Protein AF-A0A1M7YP71-F1 (afdb_monomer_lite)

Organism: NCBI:txid1117707

Foldseek 3Di:
DKFKWWQDPNDTHRDDDDAQTFIWIQDPVRDIDTDGDDADPLVVLLVVLLVVLVVVLVVQLVVLVVVLVVQVVCVVVVNPPDDHNVNSVVVNVVSVVVSVVQSVVSVPDDDSVCSVPRDD

Sequence (120 aa):
MSQIEVLKNGEWISKQPVAGDACREILDSGAVIEYEYTEPDIESLKSQRITQIKQEAQSRISALDWRLQRAQERESLNVTDVETVEDVMKLREAIRTASNNAETAVNALTSADEITSFEW

pLDDT: mean 94.59, std 6.32, range [53.41, 98.81]

Secondary structure (DSSP, 8-state):
--EEEEEETTEEE-----TT-EEEEE-TTS-EEEEE-----HHHHHHHHHHHHHHHHHHHHHTTHHHHHHHHHHHHTT--SS--HHHHHHHHHHHHHHHHHHHHHHHH--SHHHHHT---

Radius of gyration: 24.26 Å; chains: 1; bounding box: 43×17×72 Å

Structure (mmCIF, N/CA/C/O backbone):
data_AF-A0A1M7YP71-F1
#
_entry.id   AF-A0A1M7YP71-F1
#
loop_
_atom_site.group_PDB
_atom_site.id
_atom_site.type_symbol
_atom_site.label_atom_id
_atom_site.label_alt_id
_atom_site.label_comp_id
_atom_site.label_asym_id
_atom_site.label_entity_id
_atom_site.label_seq_id
_atom_site.pdbx_PDB_ins_code
_atom_site.Cartn_x
_atom_site.Cartn_y
_atom_site.Cartn_z
_atom_site.occupancy
_atom_site.B_iso_or_equiv
_atom_site.auth_seq_id
_atom_site.auth_comp_id
_atom_site.auth_asym_id
_atom_site.auth_atom_id
_atom_site.pdbx_PDB_model_num
ATOM 1 N N . MET A 1 1 ? -2.691 -10.408 -28.909 1.00 53.41 1 MET A N 1
ATOM 2 C CA . MET A 1 1 ? -1.417 -10.137 -28.198 1.00 53.41 1 MET A CA 1
ATOM 3 C C . MET A 1 1 ? -0.714 -9.132 -29.067 1.00 53.41 1 MET A C 1
ATOM 5 O O . MET A 1 1 ? -0.370 -9.492 -30.187 1.00 53.41 1 MET A O 1
ATOM 9 N N . SER A 1 2 ? -0.593 -7.890 -28.609 1.00 62.94 2 SER A N 1
ATOM 10 C CA . SER A 1 2 ? 0.164 -6.900 -29.356 1.00 62.94 2 SER A CA 1
ATOM 11 C C . SER A 1 2 ? 1.632 -7.320 -29.403 1.00 62.94 2 SER A C 1
ATOM 13 O O . SER A 1 2 ? 2.181 -7.851 -28.435 1.00 62.94 2 SER A O 1
ATOM 15 N N . GLN A 1 3 ? 2.239 -7.181 -30.576 1.00 77.50 3 GLN A N 1
ATOM 16 C CA . GLN A 1 3 ? 3.637 -7.523 -30.798 1.00 77.50 3 GLN A CA 1
ATOM 17 C C . GLN A 1 3 ? 4.420 -6.221 -30.914 1.00 77.50 3 GLN A C 1
ATOM 19 O O . GLN A 1 3 ? 4.137 -5.405 -31.794 1.00 77.50 3 GLN A O 1
ATOM 24 N N . ILE A 1 4 ? 5.382 -6.032 -30.009 1.00 85.69 4 ILE A N 1
ATOM 25 C CA . ILE A 1 4 ? 6.325 -4.917 -30.065 1.00 85.69 4 ILE A CA 1
ATOM 26 C C . ILE A 1 4 ? 7.515 -5.346 -30.925 1.00 85.69 4 ILE A C 1
ATOM 28 O O . ILE A 1 4 ? 8.108 -6.413 -30.726 1.00 85.69 4 ILE A O 1
ATOM 32 N N . GLU A 1 5 ? 7.858 -4.504 -31.891 1.00 93.19 5 GLU A N 1
ATOM 33 C CA . GLU A 1 5 ? 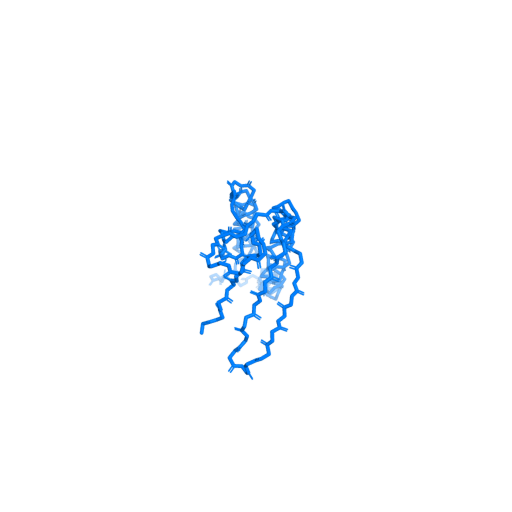9.042 -4.642 -32.729 1.00 93.19 5 GLU A CA 1
ATOM 34 C C . GLU A 1 5 ? 9.939 -3.421 -32.568 1.00 93.19 5 GLU A C 1
ATOM 36 O O . GLU A 1 5 ? 9.471 -2.303 -32.370 1.00 93.19 5 GLU A O 1
ATOM 41 N N . VAL A 1 6 ? 11.242 -3.640 -32.685 1.00 93.44 6 VAL A N 1
ATOM 42 C CA . VAL A 1 6 ? 12.274 -2.623 -32.515 1.00 93.44 6 VAL A CA 1
ATOM 43 C C . VAL A 1 6 ? 12.991 -2.411 -33.839 1.00 93.44 6 VAL A C 1
ATOM 45 O O . VAL A 1 6 ? 13.385 -3.380 -34.491 1.00 93.44 6 VAL A O 1
ATOM 48 N N . LEU A 1 7 ? 13.202 -1.156 -34.229 1.00 93.94 7 LEU A N 1
ATOM 49 C CA . LEU A 1 7 ? 13.956 -0.811 -35.428 1.00 93.94 7 LEU A CA 1
ATOM 50 C C . LEU A 1 7 ? 15.459 -0.978 -35.174 1.00 93.94 7 LEU A C 1
ATOM 52 O O . LEU A 1 7 ? 16.059 -0.248 -34.384 1.00 93.94 7 LEU A O 1
ATOM 56 N N . LYS A 1 8 ? 16.100 -1.913 -35.878 1.00 91.94 8 LYS A N 1
ATOM 57 C CA . LYS A 1 8 ? 17.555 -2.120 -35.856 1.00 91.94 8 LYS A CA 1
ATOM 58 C C . LYS A 1 8 ? 18.079 -2.234 -37.277 1.00 91.94 8 LYS A C 1
ATOM 60 O O . LYS A 1 8 ? 17.579 -3.022 -38.066 1.00 91.94 8 LYS A O 1
ATOM 65 N N . ASN A 1 9 ? 19.113 -1.458 -37.602 1.00 91.38 9 ASN A N 1
ATOM 66 C CA . ASN A 1 9 ? 19.753 -1.470 -38.925 1.00 91.38 9 ASN A CA 1
ATOM 67 C C . ASN A 1 9 ? 18.770 -1.293 -40.107 1.00 91.38 9 ASN A C 1
ATOM 69 O O . ASN A 1 9 ? 19.026 -1.794 -41.196 1.00 91.38 9 ASN A O 1
ATOM 73 N N . GLY A 1 10 ? 17.654 -0.582 -39.900 1.00 91.00 10 GLY A N 1
ATOM 74 C CA . GLY A 1 10 ? 16.616 -0.376 -40.919 1.00 91.00 10 GLY A CA 1
ATOM 75 C C . GLY A 1 10 ? 15.565 -1.488 -41.017 1.00 91.00 10 GLY A C 1
ATOM 76 O O . GLY A 1 10 ? 14.664 -1.379 -41.844 1.00 91.00 10 GLY A O 1
ATOM 77 N N . GLU A 1 11 ? 15.636 -2.518 -40.172 1.00 93.38 11 GLU A N 1
ATOM 78 C CA . GLU A 1 11 ? 14.665 -3.612 -40.112 1.00 93.38 11 GLU A CA 1
ATOM 79 C C . GLU A 1 11 ? 13.928 -3.631 -38.771 1.00 93.38 11 GLU A C 1
ATOM 81 O O . GLU A 1 11 ? 14.500 -3.351 -37.716 1.00 93.38 11 GLU A O 1
ATOM 86 N N . TRP A 1 12 ? 12.644 -3.980 -38.812 1.00 93.25 12 TRP A N 1
ATOM 87 C CA . TRP A 1 12 ? 11.828 -4.179 -37.620 1.00 93.25 12 TRP A CA 1
ATOM 88 C C . TRP A 1 12 ? 11.981 -5.617 -37.141 1.00 93.25 12 TRP A C 1
ATOM 90 O O . TRP A 1 12 ? 11.667 -6.553 -37.875 1.00 93.25 12 TRP A O 1
ATOM 100 N N . ILE A 1 13 ? 12.482 -5.790 -35.920 1.00 93.31 13 ILE A N 1
ATOM 101 C CA . ILE A 1 13 ? 12.733 -7.107 -35.332 1.00 93.31 13 ILE A CA 1
ATOM 102 C C . ILE A 1 13 ? 11.991 -7.261 -34.007 1.00 93.31 13 ILE A C 1
ATOM 104 O O . ILE A 1 13 ? 11.918 -6.329 -33.208 1.00 93.31 13 ILE A O 1
ATOM 108 N N . SER A 1 14 ? 11.471 -8.457 -33.732 1.00 90.62 14 SER A N 1
ATOM 109 C CA . SER A 1 14 ? 10.865 -8.756 -32.432 1.00 90.62 14 SER A CA 1
ATOM 110 C C . SER A 1 14 ? 11.962 -9.007 -31.398 1.00 90.62 14 SER A C 1
ATOM 112 O O . SER A 1 14 ? 12.647 -10.032 -31.423 1.00 90.62 14 SER A O 1
ATOM 114 N N . LYS A 1 15 ? 12.175 -8.027 -30.519 1.00 88.62 15 LYS A N 1
ATOM 115 C CA . LYS A 1 15 ? 13.187 -8.050 -29.462 1.00 88.62 15 LYS A CA 1
ATOM 116 C C . LYS A 1 15 ? 12.719 -7.182 -28.295 1.00 88.62 15 LYS A C 1
ATOM 118 O O . LYS A 1 15 ? 11.978 -6.229 -28.506 1.00 88.62 15 LYS A O 1
ATOM 123 N N . GLN A 1 16 ? 13.204 -7.480 -27.089 1.00 86.62 16 GLN A N 1
ATOM 124 C CA . GLN A 1 16 ? 13.069 -6.579 -25.947 1.00 86.62 16 GLN A CA 1
ATOM 125 C C . GLN A 1 16 ? 13.682 -5.201 -26.284 1.00 86.62 16 GLN A C 1
ATOM 127 O O . GLN A 1 16 ? 14.863 -5.157 -26.659 1.00 86.62 16 GLN A O 1
ATOM 132 N N . PRO A 1 17 ? 12.912 -4.105 -26.180 1.00 90.06 17 PRO A N 1
ATOM 133 C CA . PRO A 1 17 ? 13.422 -2.758 -26.401 1.00 90.06 17 PRO A CA 1
ATOM 134 C C . PRO A 1 17 ? 14.356 -2.322 -25.267 1.00 90.06 17 PRO A C 1
ATOM 136 O O . PRO A 1 17 ? 14.285 -2.842 -24.155 1.00 90.06 17 PRO A O 1
ATOM 139 N N . VAL A 1 18 ? 15.235 -1.366 -25.562 1.00 89.69 18 VAL A N 1
ATOM 140 C CA . VAL A 1 18 ? 16.045 -0.642 -24.568 1.00 89.69 18 VAL A CA 1
ATOM 141 C C . VAL A 1 18 ? 15.851 0.862 -24.732 1.00 89.69 18 VAL A C 1
ATOM 143 O O . VAL A 1 18 ? 15.412 1.306 -25.793 1.00 89.69 18 VAL A O 1
ATOM 146 N N . ALA A 1 19 ? 16.151 1.660 -23.700 1.00 90.94 19 ALA A N 1
ATOM 147 C CA . ALA A 1 19 ? 16.004 3.121 -23.767 1.00 90.94 19 ALA A CA 1
ATOM 148 C C . ALA A 1 19 ? 16.583 3.727 -25.060 1.00 90.94 19 ALA A C 1
ATOM 150 O O . ALA A 1 19 ? 17.738 3.477 -25.411 1.00 90.94 19 ALA A O 1
ATOM 151 N N . GLY A 1 20 ? 15.775 4.553 -25.728 1.00 89.81 20 GLY A N 1
ATOM 152 C CA . GLY A 1 20 ? 16.108 5.218 -26.989 1.00 89.81 20 GLY A CA 1
ATOM 153 C C . GLY A 1 20 ? 15.794 4.399 -28.243 1.00 89.81 20 GLY A C 1
ATOM 154 O O . GLY A 1 20 ? 16.015 4.872 -29.358 1.00 89.81 20 GLY A O 1
ATOM 155 N N . ASP A 1 21 ? 15.285 3.174 -28.097 1.00 92.56 21 ASP A N 1
ATOM 156 C CA . ASP A 1 21 ?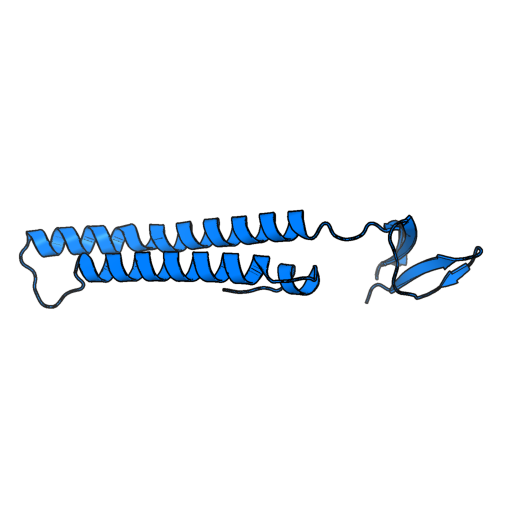 14.883 2.362 -29.238 1.00 92.56 21 ASP A CA 1
ATOM 157 C C . ASP A 1 21 ? 13.599 2.890 -29.882 1.00 92.56 21 ASP A C 1
ATOM 159 O O . ASP A 1 21 ? 12.572 3.049 -29.223 1.00 92.56 21 ASP A O 1
ATOM 163 N N . ALA A 1 22 ? 13.631 3.081 -31.203 1.00 94.75 22 ALA A N 1
ATOM 164 C CA . ALA A 1 22 ? 12.421 3.282 -31.989 1.00 94.75 22 ALA A CA 1
ATOM 165 C C . ALA A 1 22 ? 11.654 1.956 -32.067 1.00 94.75 22 ALA A C 1
ATOM 167 O O . ALA A 1 22 ? 12.144 0.963 -32.612 1.00 94.75 22 ALA A O 1
ATOM 168 N N . CYS A 1 23 ? 10.460 1.949 -31.495 1.00 94.06 23 CYS A N 1
ATOM 169 C CA . CYS A 1 23 ? 9.591 0.795 -31.369 1.00 94.06 23 CYS A CA 1
ATOM 170 C C . CYS A 1 23 ? 8.318 1.001 -32.178 1.00 94.06 23 CYS A C 1
ATOM 172 O O . CYS A 1 23 ? 7.882 2.132 -32.399 1.00 94.06 23 CYS A O 1
ATOM 174 N N . ARG A 1 24 ? 7.698 -0.105 -32.583 1.00 94.00 24 ARG A N 1
ATOM 175 C CA . ARG A 1 24 ? 6.329 -0.102 -33.078 1.00 94.00 24 ARG A CA 1
ATOM 176 C C . ARG A 1 24 ? 5.510 -1.202 -32.434 1.00 94.00 24 ARG A C 1
ATOM 178 O O . ARG A 1 24 ? 5.993 -2.319 -32.263 1.00 94.00 24 ARG A O 1
ATOM 185 N N . GLU A 1 25 ? 4.266 -0.888 -32.119 1.00 90.94 25 GLU A N 1
ATOM 186 C CA . GLU A 1 25 ? 3.270 -1.839 -31.645 1.00 90.94 25 GLU A CA 1
ATOM 187 C C . GLU A 1 25 ? 2.184 -1.998 -32.709 1.00 90.94 25 GLU A C 1
ATOM 189 O O . GLU A 1 25 ? 1.627 -1.012 -33.200 1.00 90.94 25 GLU A O 1
ATOM 194 N N . ILE A 1 26 ? 1.888 -3.248 -33.069 1.00 89.50 26 ILE A N 1
ATOM 195 C CA . ILE A 1 26 ? 0.773 -3.580 -33.958 1.00 89.50 26 ILE A CA 1
ATOM 196 C C . ILE A 1 26 ? -0.410 -3.992 -33.085 1.00 89.50 26 ILE A C 1
ATOM 198 O O . ILE A 1 26 ? -0.371 -5.025 -32.411 1.00 89.50 26 ILE A O 1
ATOM 202 N N . LEU A 1 27 ? -1.455 -3.166 -33.089 1.00 87.19 27 LEU A N 1
ATOM 203 C CA . LEU A 1 27 ? -2.685 -3.425 -32.348 1.00 87.19 27 LEU A CA 1
ATOM 204 C C . LEU A 1 27 ? -3.536 -4.489 -33.049 1.00 87.19 27 LEU A C 1
ATOM 206 O O . LEU A 1 27 ? -3.466 -4.654 -34.266 1.00 87.19 27 LEU A O 1
ATOM 210 N N . ASP A 1 28 ? -4.437 -5.134 -32.303 1.00 85.81 28 ASP A N 1
ATOM 211 C CA . ASP A 1 28 ? -5.388 -6.112 -32.860 1.00 85.81 28 ASP A CA 1
ATOM 212 C C . ASP A 1 28 ? -6.300 -5.496 -33.956 1.00 85.81 28 ASP A C 1
ATOM 214 O O . ASP A 1 28 ? -6.867 -6.213 -34.778 1.00 85.81 28 ASP A O 1
ATOM 218 N N . SER A 1 29 ? -6.420 -4.161 -34.009 1.00 88.56 29 SER A N 1
ATOM 219 C CA . SER A 1 29 ? -7.125 -3.410 -35.062 1.00 88.56 29 SER A CA 1
ATOM 220 C C . SER A 1 29 ? -6.339 -3.258 -36.374 1.00 88.56 29 SER A C 1
ATOM 222 O O . SER A 1 29 ? -6.875 -2.727 -37.346 1.00 88.56 29 SER A O 1
ATOM 224 N N . GLY A 1 30 ? -5.070 -3.672 -36.404 1.00 85.56 30 GLY A N 1
ATOM 225 C CA . GLY A 1 30 ? -4.136 -3.438 -37.508 1.00 85.56 30 GLY A CA 1
ATOM 226 C C . GLY A 1 30 ? -3.504 -2.042 -37.515 1.00 85.56 30 GLY A C 1
ATOM 227 O O . GLY A 1 30 ? -2.711 -1.741 -38.405 1.00 85.56 30 GLY A O 1
ATOM 228 N N . ALA A 1 31 ? -3.830 -1.184 -36.543 1.00 88.75 31 ALA A N 1
ATOM 229 C CA . ALA A 1 31 ? -3.145 0.092 -36.365 1.00 88.75 31 ALA A CA 1
ATOM 230 C C . ALA A 1 31 ? -1.700 -0.133 -35.893 1.00 88.75 31 ALA A C 1
ATOM 232 O O . ALA A 1 31 ? -1.445 -1.001 -35.057 1.00 88.75 31 ALA A O 1
ATOM 233 N N . VAL A 1 32 ? -0.776 0.676 -36.414 1.00 91.31 32 VAL A N 1
ATOM 234 C CA . VAL A 1 32 ? 0.637 0.678 -36.019 1.00 91.31 32 VAL A CA 1
ATOM 235 C C . VAL A 1 32 ? 0.915 1.951 -35.235 1.00 91.31 32 VAL A C 1
ATOM 237 O O . VAL A 1 32 ? 0.655 3.049 -35.729 1.00 91.31 32 VAL A O 1
ATOM 240 N N . ILE A 1 33 ? 1.433 1.798 -34.021 1.00 92.12 33 ILE A N 1
ATOM 241 C CA . ILE A 1 33 ? 1.862 2.910 -33.174 1.00 92.12 33 ILE A CA 1
ATOM 242 C C . ILE A 1 33 ? 3.379 2.874 -33.108 1.00 92.12 33 ILE A C 1
ATOM 244 O O . ILE A 1 33 ? 3.933 1.910 -32.593 1.00 92.12 33 ILE A O 1
ATOM 248 N N . GLU A 1 34 ? 4.039 3.914 -33.610 1.00 93.38 34 GLU A N 1
ATOM 249 C CA . GLU A 1 34 ? 5.484 4.094 -33.464 1.00 93.38 34 GLU A CA 1
ATOM 250 C C . GLU A 1 34 ? 5.780 5.013 -32.276 1.00 93.38 34 GLU A C 1
ATOM 252 O O . GLU A 1 34 ? 5.131 6.047 -32.102 1.00 93.38 34 GLU A O 1
ATOM 257 N N . TYR A 1 35 ? 6.747 4.633 -31.449 1.00 91.81 35 TYR A N 1
ATOM 258 C CA . TYR A 1 35 ? 7.144 5.380 -30.259 1.00 91.81 35 TYR A CA 1
ATOM 259 C C . TYR A 1 35 ? 8.620 5.143 -29.935 1.00 91.81 35 TYR A C 1
ATOM 261 O O . TYR A 1 35 ? 9.203 4.133 -30.321 1.00 91.81 35 TYR A O 1
ATOM 269 N N . GLU A 1 36 ? 9.238 6.073 -29.213 1.00 92.69 36 GLU A N 1
ATOM 270 C CA . GLU A 1 36 ? 10.564 5.864 -28.630 1.00 92.69 36 GLU A CA 1
ATOM 271 C C . GLU A 1 36 ? 10.401 5.198 -27.263 1.00 92.69 36 GLU A C 1
ATOM 273 O O . GLU A 1 36 ? 9.631 5.668 -26.423 1.00 92.69 36 GLU A O 1
ATOM 278 N N . TYR A 1 37 ? 11.094 4.084 -27.040 1.00 89.56 37 TYR A N 1
ATOM 279 C CA . TYR A 1 37 ? 11.041 3.394 -25.761 1.00 89.56 37 TYR A CA 1
ATOM 280 C C . TYR A 1 37 ? 11.857 4.143 -24.709 1.00 89.56 37 TYR A C 1
ATOM 282 O O . TYR A 1 37 ? 13.033 4.460 -24.900 1.00 89.56 37 TYR A O 1
ATOM 290 N N . THR A 1 38 ? 11.238 4.360 -23.556 1.00 88.00 38 THR A N 1
ATOM 291 C CA . THR A 1 38 ? 11.878 4.894 -22.355 1.00 88.00 38 THR A CA 1
ATOM 292 C C . THR A 1 38 ? 11.811 3.851 -21.252 1.00 88.00 38 THR A C 1
ATOM 294 O O . THR A 1 38 ? 10.755 3.249 -21.056 1.00 88.00 38 THR A O 1
ATOM 297 N N . GLU A 1 39 ? 12.902 3.666 -20.505 1.00 85.44 39 GLU A N 1
ATOM 298 C CA . GLU A 1 39 ? 12.866 2.786 -19.333 1.00 85.44 39 GLU A CA 1
ATOM 299 C C . GLU A 1 39 ? 11.841 3.292 -18.306 1.00 85.44 39 GLU A C 1
ATOM 301 O O . GLU A 1 39 ? 11.726 4.508 -18.105 1.00 85.44 39 GLU A O 1
ATOM 306 N N . PRO A 1 40 ? 11.115 2.387 -17.627 1.00 86.50 40 PRO A N 1
ATOM 307 C CA . PRO A 1 40 ? 10.233 2.766 -16.538 1.00 86.50 40 PRO A CA 1
ATOM 308 C C . PRO A 1 40 ? 10.997 3.505 -15.435 1.00 86.50 40 PRO A C 1
ATOM 310 O O . PRO A 1 40 ? 12.021 3.031 -14.939 1.00 86.50 40 PRO A O 1
ATOM 313 N N . ASP A 1 41 ? 10.466 4.645 -14.996 1.00 92.69 41 ASP A N 1
ATOM 314 C CA . ASP A 1 41 ? 10.977 5.338 -13.815 1.00 92.69 41 ASP A CA 1
ATOM 315 C C . ASP A 1 41 ? 10.532 4.592 -12.547 1.00 92.69 41 ASP A C 1
ATOM 317 O O . ASP A 1 41 ? 9.433 4.793 -12.021 1.00 92.69 41 ASP A O 1
ATOM 321 N N . ILE A 1 42 ? 11.403 3.698 -12.075 1.00 95.31 42 ILE A N 1
ATOM 322 C CA . ILE A 1 42 ? 11.169 2.849 -10.903 1.00 95.31 42 ILE A CA 1
ATOM 323 C C . ILE A 1 42 ? 10.852 3.674 -9.651 1.00 95.31 42 ILE A C 1
ATOM 325 O O . ILE A 1 42 ? 9.994 3.272 -8.865 1.00 95.31 42 ILE A O 1
ATOM 329 N N . GLU A 1 43 ? 11.495 4.826 -9.460 1.00 95.62 43 GLU A N 1
ATOM 330 C CA . GLU A 1 43 ? 11.270 5.655 -8.272 1.00 95.62 43 GLU A CA 1
ATOM 331 C C . GLU A 1 43 ? 9.887 6.312 -8.318 1.00 95.62 43 GLU A C 1
ATOM 333 O O . GLU A 1 43 ? 9.146 6.305 -7.330 1.00 95.62 43 GLU A O 1
ATOM 338 N N . SER A 1 44 ? 9.484 6.801 -9.494 1.00 95.81 44 SER A N 1
ATOM 339 C CA . SER A 1 44 ? 8.127 7.312 -9.708 1.00 95.81 44 SER A CA 1
ATOM 340 C C . SER A 1 44 ? 7.071 6.227 -9.482 1.00 95.81 44 SER A C 1
ATOM 342 O O . SER A 1 44 ? 6.086 6.469 -8.779 1.00 95.81 44 SER A O 1
ATOM 344 N N . LEU A 1 45 ? 7.288 5.009 -9.991 1.00 97.06 45 LEU A N 1
ATOM 345 C CA . LEU A 1 45 ? 6.375 3.882 -9.775 1.00 97.06 45 LEU A CA 1
ATOM 346 C C . LEU A 1 45 ? 6.250 3.515 -8.288 1.00 97.06 45 LEU A C 1
ATOM 348 O O . LEU A 1 45 ? 5.132 3.349 -7.792 1.00 97.06 45 LEU A O 1
ATOM 352 N N . LYS A 1 46 ? 7.368 3.454 -7.550 1.00 98.25 46 LYS A N 1
ATOM 353 C CA . LYS A 1 46 ? 7.363 3.229 -6.093 1.00 98.25 46 LYS A CA 1
ATOM 354 C C . LYS A 1 46 ? 6.576 4.310 -5.363 1.00 98.25 46 LYS A C 1
ATOM 356 O O . LYS A 1 46 ? 5.697 3.993 -4.562 1.00 98.25 46 LYS A O 1
ATOM 361 N N . SER A 1 47 ? 6.843 5.578 -5.672 1.00 98.06 47 SER A N 1
ATOM 362 C CA . SER A 1 47 ? 6.166 6.728 -5.063 1.00 98.06 47 SER A CA 1
ATOM 363 C C . SER A 1 47 ? 4.650 6.705 -5.297 1.00 98.06 47 SER A C 1
ATOM 365 O O . SER A 1 47 ? 3.857 6.907 -4.368 1.00 98.06 47 SER A O 1
ATOM 367 N N . GLN A 1 48 ? 4.224 6.377 -6.520 1.00 97.69 48 GLN A N 1
ATOM 368 C CA . GLN A 1 48 ? 2.810 6.219 -6.859 1.00 97.69 48 GLN A CA 1
ATOM 369 C C . GLN A 1 48 ? 2.171 5.065 -6.079 1.00 97.69 48 GLN A C 1
ATOM 371 O O . GLN A 1 48 ? 1.110 5.248 -5.476 1.00 97.69 48 GLN A O 1
ATOM 376 N N . ARG A 1 49 ? 2.823 3.897 -6.027 1.00 98.25 49 ARG A N 1
ATOM 377 C CA . ARG A 1 49 ? 2.293 2.729 -5.311 1.00 98.25 49 ARG A CA 1
ATOM 378 C C . ARG A 1 49 ? 2.202 2.970 -3.804 1.00 98.25 49 ARG A C 1
ATOM 380 O O . ARG A 1 49 ? 1.170 2.681 -3.206 1.00 98.25 49 ARG A O 1
ATOM 387 N N . ILE A 1 50 ? 3.221 3.576 -3.196 1.00 98.50 50 ILE A N 1
ATOM 388 C CA . ILE A 1 50 ? 3.219 3.974 -1.777 1.00 98.50 50 ILE A CA 1
ATOM 389 C C . ILE A 1 50 ? 2.081 4.956 -1.484 1.00 98.50 50 ILE A C 1
ATOM 391 O O . ILE A 1 50 ? 1.402 4.843 -0.463 1.00 98.50 50 ILE A O 1
ATOM 395 N N . THR A 1 51 ? 1.830 5.904 -2.388 1.00 98.50 51 THR A N 1
ATOM 396 C CA . THR A 1 51 ? 0.711 6.842 -2.253 1.00 98.50 51 THR A CA 1
ATOM 397 C C . THR A 1 51 ? -0.635 6.113 -2.255 1.00 98.50 51 THR A C 1
ATOM 399 O O . THR A 1 51 ? -1.478 6.390 -1.402 1.00 98.50 51 THR A O 1
ATOM 402 N N . GLN A 1 52 ? -0.824 5.147 -3.157 1.00 98.38 52 GLN A N 1
ATOM 403 C CA . GLN A 1 52 ? -2.037 4.324 -3.211 1.00 98.38 52 GLN A CA 1
ATOM 404 C C . GLN A 1 52 ? -2.225 3.499 -1.928 1.00 98.38 52 GLN A C 1
ATOM 406 O O . GLN A 1 52 ? -3.316 3.507 -1.362 1.00 98.38 52 GLN A O 1
ATOM 411 N N . ILE A 1 53 ? -1.157 2.868 -1.421 1.00 98.69 53 ILE A N 1
ATOM 412 C CA . ILE A 1 53 ? -1.160 2.131 -0.144 1.00 98.69 53 ILE A CA 1
ATOM 413 C C . ILE A 1 53 ? -1.628 3.043 0.996 1.00 98.69 53 ILE A C 1
ATOM 415 O O . ILE A 1 53 ? -2.548 2.695 1.734 1.00 98.69 53 ILE A O 1
ATOM 419 N N . LYS A 1 54 ? -1.068 4.255 1.106 1.00 98.56 54 LYS A N 1
ATOM 420 C CA . LYS A 1 54 ? -1.457 5.228 2.142 1.00 98.56 54 LYS A CA 1
ATOM 421 C C . LYS A 1 54 ? -2.914 5.655 2.038 1.00 98.56 54 LYS A C 1
ATOM 423 O O . LYS A 1 54 ? -3.597 5.761 3.055 1.00 98.56 54 LYS A O 1
ATOM 428 N N . GLN A 1 55 ? -3.393 5.912 0.824 1.00 98.69 55 GLN A N 1
ATOM 429 C CA . GLN A 1 55 ? -4.787 6.288 0.584 1.00 98.69 55 GLN A CA 1
ATOM 430 C C . GLN A 1 55 ? -5.743 5.161 0.979 1.00 98.69 55 GLN A C 1
ATOM 432 O O . GLN A 1 55 ? -6.752 5.401 1.646 1.00 98.69 55 GLN A O 1
ATOM 437 N N . GLU A 1 56 ? -5.410 3.924 0.622 1.00 98.50 56 GLU A N 1
ATOM 438 C CA . GLU A 1 56 ? -6.198 2.759 0.994 1.00 98.50 56 GLU A CA 1
ATOM 439 C C . GLU A 1 56 ? -6.161 2.505 2.510 1.00 98.50 56 GLU A C 1
ATOM 441 O O . GLU A 1 56 ? -7.212 2.295 3.117 1.00 98.50 56 GLU A O 1
ATOM 446 N N . ALA A 1 57 ? -4.994 2.612 3.153 1.00 98.75 57 ALA A N 1
ATOM 447 C CA . ALA A 1 57 ? -4.855 2.514 4.605 1.00 98.75 57 ALA A CA 1
ATOM 448 C C . ALA A 1 57 ? -5.720 3.554 5.326 1.00 98.75 57 ALA A C 1
ATOM 450 O O . ALA A 1 57 ? -6.455 3.219 6.256 1.00 98.75 57 ALA A O 1
ATOM 451 N N . GLN A 1 58 ? -5.681 4.806 4.862 1.00 98.69 58 GLN A N 1
ATOM 452 C CA . GLN A 1 58 ? -6.511 5.885 5.386 1.00 98.69 58 GLN A CA 1
ATOM 453 C C . GLN A 1 58 ? -8.003 5.567 5.235 1.00 98.69 58 GLN A C 1
ATOM 455 O O . GLN A 1 58 ? -8.755 5.731 6.193 1.00 98.69 58 GLN A O 1
ATOM 460 N N . SER A 1 59 ? -8.428 5.068 4.071 1.00 98.75 59 SER A N 1
ATOM 461 C CA . SER A 1 59 ? -9.817 4.661 3.825 1.00 98.75 59 SER A CA 1
ATOM 462 C C . SER A 1 59 ? -10.260 3.539 4.773 1.00 98.75 59 SER A C 1
ATOM 464 O O . SER A 1 59 ? -11.281 3.666 5.455 1.00 98.75 59 SER A O 1
ATOM 466 N N . ARG A 1 60 ? -9.449 2.477 4.904 1.00 98.62 60 A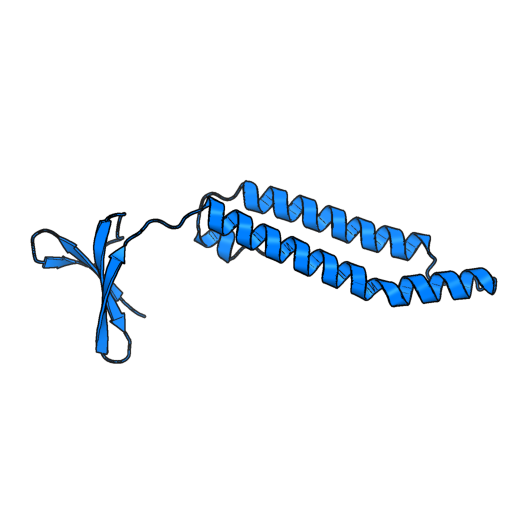RG A N 1
ATOM 467 C CA . ARG A 1 60 ? -9.695 1.355 5.826 1.00 98.62 60 ARG A CA 1
ATOM 468 C C . ARG A 1 60 ? -9.764 1.835 7.286 1.00 98.62 60 ARG A C 1
ATOM 470 O O . ARG A 1 60 ? -10.616 1.368 8.036 1.00 98.62 60 ARG A O 1
ATOM 477 N N . ILE A 1 61 ? -8.916 2.789 7.690 1.00 98.75 61 ILE A N 1
ATOM 478 C CA . ILE A 1 61 ? -8.936 3.390 9.034 1.00 98.75 61 ILE A CA 1
ATOM 479 C C . ILE A 1 61 ? -10.206 4.216 9.259 1.00 98.75 61 ILE A C 1
ATOM 481 O O . ILE A 1 61 ? -10.850 4.045 10.291 1.00 98.75 61 ILE A O 1
ATOM 485 N N . SER A 1 62 ? -10.577 5.090 8.324 1.00 98.62 62 SER A N 1
ATOM 486 C CA . SER A 1 62 ? -11.781 5.923 8.440 1.00 98.62 62 SER A CA 1
ATOM 487 C C . SER A 1 62 ? -13.065 5.091 8.444 1.00 98.62 62 SER A C 1
ATOM 489 O O . SER A 1 62 ? -14.016 5.412 9.150 1.00 98.62 62 SER A O 1
ATOM 491 N N . 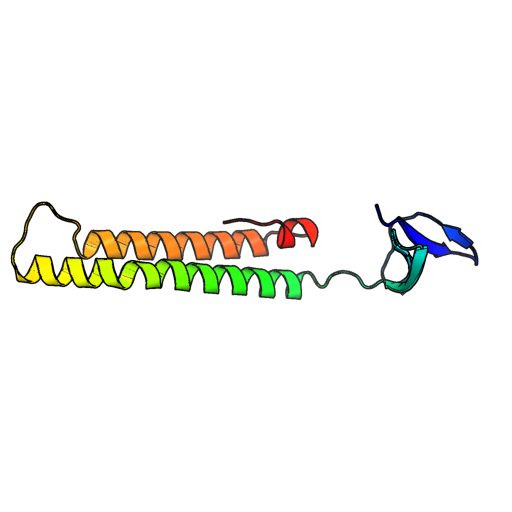ALA A 1 63 ? -13.085 3.950 7.750 1.00 98.62 63 ALA A N 1
ATOM 492 C CA . ALA A 1 63 ? -14.199 3.005 7.825 1.00 98.62 63 ALA A CA 1
ATOM 493 C C . ALA A 1 63 ? -14.426 2.432 9.243 1.00 98.62 63 ALA A C 1
ATOM 495 O O . ALA A 1 63 ? -15.500 1.892 9.517 1.00 98.62 63 ALA A O 1
ATOM 496 N N . LEU A 1 64 ? -13.453 2.552 10.157 1.00 98.62 64 LEU A N 1
ATOM 497 C CA . LEU A 1 64 ? -13.584 2.151 11.562 1.00 98.62 64 LEU A CA 1
ATOM 498 C C . LEU A 1 64 ? -14.156 3.255 12.465 1.00 98.62 64 LEU A C 1
ATOM 500 O O . LEU A 1 64 ? -14.477 2.964 13.617 1.00 98.62 64 LEU A O 1
ATOM 504 N N . ASP A 1 65 ? -14.326 4.489 11.979 1.00 98.62 65 ASP A N 1
ATOM 505 C CA . ASP A 1 65 ? -14.736 5.626 12.817 1.00 98.62 65 ASP A CA 1
ATOM 506 C C . ASP A 1 65 ? -16.112 5.403 13.465 1.00 98.62 65 ASP A C 1
ATOM 508 O O . ASP A 1 65 ? -16.294 5.681 14.650 1.00 98.62 65 ASP A O 1
ATOM 512 N N . TRP A 1 66 ? -17.061 4.793 12.746 1.00 98.12 66 TRP A N 1
ATOM 513 C CA . TRP A 1 66 ? -18.374 4.468 13.316 1.00 98.12 66 TRP A CA 1
ATOM 514 C C . TRP A 1 66 ? -18.286 3.415 14.432 1.00 98.12 66 TRP A C 1
ATOM 516 O O . TRP A 1 66 ? -19.048 3.468 15.398 1.00 98.12 66 TRP A O 1
ATOM 526 N N . ARG A 1 67 ? -17.352 2.456 14.328 1.00 98.44 67 ARG A N 1
ATOM 527 C CA . ARG A 1 67 ? -17.124 1.440 15.373 1.00 98.44 67 ARG A CA 1
ATOM 528 C C . ARG A 1 67 ? -16.536 2.091 16.608 1.00 98.44 67 ARG A C 1
ATOM 530 O O . ARG A 1 67 ? -16.969 1.774 17.710 1.00 98.44 67 ARG A O 1
ATOM 537 N N . LEU A 1 68 ? -15.600 3.019 16.410 1.00 98.69 68 LEU A N 1
ATOM 538 C CA . LEU A 1 68 ? -14.992 3.790 17.487 1.00 98.69 68 LEU A CA 1
ATOM 539 C C . LEU A 1 68 ? -16.044 4.620 18.228 1.00 98.69 68 LEU A C 1
ATOM 541 O O . LEU A 1 68 ? -16.131 4.524 19.448 1.00 98.69 68 LEU A O 1
ATOM 545 N N . GLN A 1 69 ? -16.880 5.360 17.495 1.00 98.56 69 GLN A N 1
ATOM 546 C CA . GLN A 1 69 ? -17.974 6.132 18.083 1.00 98.56 69 GLN A CA 1
ATOM 547 C C . GLN A 1 69 ? -18.925 5.227 18.878 1.00 98.56 69 GLN A C 1
ATOM 549 O O . GLN A 1 69 ? -19.214 5.487 20.043 1.00 98.56 69 GLN A O 1
ATOM 554 N N . ARG A 1 70 ? -19.360 4.112 18.283 1.00 98.44 70 ARG A N 1
ATOM 555 C CA . ARG A 1 70 ? -20.250 3.153 18.946 1.00 98.44 70 ARG A CA 1
ATOM 556 C C . ARG A 1 70 ? -19.630 2.561 20.216 1.00 98.44 70 ARG A C 1
ATOM 558 O O . ARG A 1 70 ? -20.345 2.326 21.188 1.00 98.44 70 ARG A O 1
ATOM 565 N N . ALA A 1 71 ? -18.327 2.281 20.208 1.00 98.31 71 ALA A N 1
ATOM 566 C CA . ALA A 1 71 ? -17.617 1.774 21.377 1.00 98.31 71 ALA A CA 1
ATOM 567 C C . ALA A 1 71 ? -17.577 2.819 22.507 1.00 98.31 71 ALA A C 1
ATOM 569 O O . ALA A 1 71 ? -17.877 2.480 23.648 1.00 98.31 71 ALA A O 1
ATOM 570 N N . GLN A 1 72 ? -17.313 4.090 22.182 1.00 98.25 72 GLN A N 1
ATOM 571 C CA . GLN A 1 72 ? -17.340 5.206 23.141 1.00 98.25 72 GLN A CA 1
ATOM 572 C C . GLN A 1 72 ? -18.736 5.415 23.749 1.00 98.25 72 GLN A C 1
ATOM 574 O O . GLN A 1 72 ? -18.880 5.582 24.959 1.00 98.25 72 GLN A O 1
ATOM 579 N N . GLU A 1 73 ? -19.785 5.365 22.924 1.00 98.38 73 GLU A N 1
ATOM 580 C CA . GLU A 1 73 ? -21.172 5.476 23.390 1.00 98.38 73 GLU A CA 1
ATOM 581 C C . GLU A 1 73 ? -21.521 4.345 24.369 1.00 98.38 73 GLU A C 1
ATOM 583 O O . GLU A 1 73 ? -22.081 4.588 25.437 1.00 98.38 73 GLU A O 1
ATOM 588 N N . ARG A 1 74 ? -21.143 3.103 24.051 1.00 97.56 74 ARG A N 1
ATOM 589 C CA . ARG A 1 74 ? -21.389 1.931 24.907 1.00 97.56 74 ARG A CA 1
ATOM 590 C C . ARG A 1 74 ? -20.622 1.977 26.222 1.00 97.56 74 ARG A C 1
ATOM 592 O O . ARG A 1 74 ? -21.194 1.630 27.253 1.00 97.56 74 ARG A O 1
ATOM 599 N N . GLU A 1 75 ? -19.377 2.442 26.189 1.00 96.56 75 GLU A N 1
ATOM 600 C CA . GLU A 1 75 ? -18.568 2.676 27.386 1.00 96.56 75 GLU A CA 1
ATOM 601 C C . GLU A 1 75 ? -19.252 3.691 28.316 1.00 96.56 75 GLU A C 1
ATOM 603 O O . GLU A 1 75 ? -19.406 3.426 29.506 1.00 96.56 75 GLU A O 1
ATOM 608 N N . SER A 1 76 ? -19.791 4.791 27.771 1.00 96.88 76 SER A N 1
ATOM 609 C CA . SER A 1 76 ? -20.537 5.791 28.558 1.00 96.88 76 SER A CA 1
ATOM 610 C C . SER A 1 76 ? -21.825 5.251 29.196 1.00 96.88 76 SER A C 1
ATOM 612 O O . SER A 1 76 ? -22.271 5.744 30.233 1.00 96.88 76 SER A O 1
ATOM 614 N N . LEU A 1 77 ? -22.411 4.215 28.591 1.00 97.69 77 LEU A N 1
ATOM 615 C CA . LEU A 1 77 ? -23.606 3.526 29.072 1.00 97.69 77 LEU A CA 1
ATOM 616 C C . LEU A 1 77 ? -23.282 2.332 29.989 1.00 97.69 77 LEU A C 1
ATOM 618 O O . LEU A 1 77 ? -24.207 1.645 30.420 1.00 97.69 77 LEU A O 1
ATOM 622 N N . ASN A 1 78 ? -22.002 2.077 30.296 1.00 95.88 78 ASN A N 1
ATOM 623 C CA . ASN A 1 78 ? -21.527 0.899 31.033 1.00 95.88 78 ASN A CA 1
ATOM 624 C C . ASN A 1 78 ? -22.013 -0.436 30.436 1.00 95.88 78 ASN A C 1
ATOM 626 O O . ASN A 1 78 ? -22.287 -1.393 31.162 1.00 95.88 78 ASN A O 1
ATOM 630 N N . VAL A 1 79 ? -22.152 -0.510 29.109 1.00 96.00 79 VAL A N 1
ATOM 631 C CA . VAL A 1 79 ? -22.489 -1.762 28.421 1.00 96.00 79 VAL A CA 1
ATOM 632 C C . VAL A 1 79 ? -21.250 -2.655 28.407 1.00 96.00 79 VAL A C 1
ATOM 634 O O . VAL A 1 79 ? -20.214 -2.267 27.870 1.00 96.00 79 VAL A O 1
ATOM 637 N N . THR A 1 80 ? -21.355 -3.849 28.985 1.00 94.00 80 THR A N 1
ATOM 638 C CA . THR A 1 80 ? -20.273 -4.844 29.036 1.00 94.00 80 THR A CA 1
ATOM 639 C C . THR A 1 80 ? -20.374 -5.852 27.888 1.00 94.00 80 THR A C 1
ATOM 641 O O . THR A 1 80 ? -21.363 -5.872 27.156 1.00 94.00 80 THR A O 1
ATOM 644 N N . ASP A 1 81 ? -19.342 -6.688 27.724 1.00 94.38 81 ASP A N 1
ATOM 645 C CA . ASP A 1 81 ? -19.306 -7.807 26.762 1.00 94.38 81 ASP A CA 1
ATOM 646 C C . ASP A 1 81 ? -19.492 -7.389 25.291 1.00 94.38 81 ASP A C 1
ATOM 648 O O . ASP A 1 81 ? -20.072 -8.097 24.465 1.00 94.38 81 ASP A O 1
ATOM 652 N N . VAL A 1 82 ? -18.975 -6.209 24.954 1.00 96.50 82 VAL A N 1
ATOM 653 C CA . VAL A 1 82 ? -19.002 -5.613 23.616 1.00 96.50 82 VAL A CA 1
ATOM 654 C C . VAL A 1 82 ? -17.604 -5.155 23.210 1.00 96.50 82 VAL A C 1
ATOM 656 O O . VAL A 1 82 ? -16.734 -4.963 24.052 1.00 96.50 82 VAL A O 1
ATOM 659 N N . GLU A 1 83 ? -17.410 -4.951 21.906 1.00 97.69 83 GLU A N 1
ATOM 660 C CA . GLU A 1 83 ? -16.222 -4.291 21.354 1.00 97.69 83 GLU A CA 1
ATOM 661 C C . GLU A 1 83 ? -15.939 -2.967 22.079 1.00 97.69 83 GLU A C 1
ATOM 663 O O . GLU A 1 83 ? -16.807 -2.089 22.145 1.00 97.69 83 GLU A O 1
ATOM 668 N N . THR A 1 84 ? -14.721 -2.842 22.598 1.00 98.31 84 THR A N 1
ATOM 669 C CA . THR A 1 84 ? -14.247 -1.682 23.353 1.00 98.31 84 THR A CA 1
ATOM 670 C C . THR A 1 84 ? -13.545 -0.667 22.452 1.00 98.31 84 THR A C 1
ATOM 672 O O . THR A 1 84 ? -13.178 -0.948 21.307 1.00 98.31 84 THR A O 1
ATOM 675 N N . VAL A 1 85 ? -13.305 0.534 22.983 1.00 98.12 85 VAL A N 1
ATOM 676 C CA . VAL A 1 85 ? -12.472 1.548 22.318 1.00 98.12 85 VAL A CA 1
ATOM 677 C C . VAL A 1 85 ? -11.070 1.000 22.041 1.00 98.12 85 VAL A C 1
ATOM 679 O O . VAL A 1 85 ? -10.521 1.224 20.961 1.00 98.12 85 VAL A O 1
ATOM 682 N N . GLU A 1 86 ? -10.506 0.243 22.986 1.00 98.19 86 GLU A N 1
ATOM 683 C CA . GLU A 1 86 ? -9.191 -0.382 22.843 1.00 98.19 86 GLU A CA 1
ATOM 684 C C . GLU A 1 86 ? -9.156 -1.365 21.663 1.00 98.19 86 GLU A C 1
ATOM 686 O O . GLU A 1 86 ? -8.208 -1.338 20.875 1.00 98.19 86 GLU A O 1
ATOM 691 N N . ASP A 1 87 ? -10.199 -2.180 21.487 1.00 98.25 87 ASP A N 1
ATOM 692 C CA . ASP A 1 87 ? -10.285 -3.141 20.381 1.00 98.25 87 ASP A CA 1
ATOM 693 C C . ASP A 1 87 ? -10.255 -2.439 19.019 1.00 98.25 87 ASP A C 1
ATOM 695 O O . ASP A 1 87 ? -9.485 -2.815 18.130 1.00 98.25 87 ASP A O 1
ATOM 699 N N . VAL A 1 88 ? -11.035 -1.364 18.856 1.00 98.62 88 VAL A N 1
ATOM 700 C CA . VAL A 1 88 ? -11.043 -0.587 17.606 1.00 98.62 88 VAL A CA 1
ATOM 701 C C . VAL A 1 88 ? -9.694 0.099 17.379 1.00 98.62 88 VAL A C 1
ATOM 703 O O . VAL A 1 88 ? -9.196 0.134 16.251 1.00 98.62 88 VAL A O 1
ATOM 706 N N . MET A 1 89 ? -9.057 0.609 18.436 1.00 98.62 89 MET A N 1
ATOM 707 C CA . MET A 1 89 ? -7.731 1.224 18.339 1.00 98.62 89 MET A CA 1
ATOM 708 C C . MET A 1 89 ? -6.646 0.215 17.941 1.00 98.62 89 MET A C 1
ATOM 710 O O . MET A 1 89 ? -5.808 0.548 17.099 1.00 98.62 89 MET A O 1
ATOM 714 N N . LYS A 1 90 ? -6.699 -1.025 18.447 1.00 98.75 90 LYS A N 1
ATOM 715 C CA . LYS A 1 90 ? -5.821 -2.123 18.004 1.00 98.75 90 LYS A CA 1
ATOM 716 C C . LYS A 1 90 ? -5.997 -2.426 16.518 1.00 98.75 90 LYS A C 1
ATOM 718 O O . LYS A 1 90 ? -5.006 -2.603 15.816 1.00 98.75 90 LYS A O 1
ATOM 723 N N . LEU A 1 91 ? -7.232 -2.424 16.009 1.00 98.62 91 LEU A N 1
ATOM 724 C CA . LEU A 1 91 ? -7.492 -2.622 14.577 1.00 98.62 91 LEU A CA 1
ATOM 725 C C . LEU A 1 91 ? -6.918 -1.490 13.720 1.00 98.62 91 LEU A C 1
ATOM 727 O O . LEU A 1 91 ? -6.295 -1.753 12.692 1.00 98.62 91 LEU A O 1
ATOM 731 N N . ARG A 1 92 ? -7.079 -0.231 14.146 1.00 98.75 92 ARG A N 1
ATOM 732 C CA . ARG A 1 92 ? -6.469 0.916 13.451 1.00 98.75 92 ARG A CA 1
ATOM 733 C C . ARG A 1 92 ? -4.949 0.793 13.415 1.00 98.75 92 ARG A C 1
ATOM 735 O O . ARG A 1 92 ? -4.346 1.064 12.381 1.00 98.75 92 ARG A O 1
ATOM 742 N N . GLU A 1 93 ? -4.340 0.369 14.518 1.00 98.69 93 GLU A N 1
ATOM 743 C CA . GLU A 1 93 ? -2.891 0.198 14.597 1.00 98.69 93 GLU A CA 1
ATOM 744 C C . GLU A 1 93 ? -2.375 -0.964 13.745 1.00 98.69 93 GLU A C 1
ATOM 746 O O . GLU A 1 93 ? -1.339 -0.836 13.090 1.00 98.69 93 GLU A O 1
ATOM 751 N N . ALA A 1 94 ? -3.134 -2.058 13.660 1.00 98.69 94 ALA A N 1
ATOM 752 C CA . ALA A 1 94 ? -2.832 -3.153 12.746 1.00 98.69 94 ALA A CA 1
ATOM 753 C C . ALA A 1 94 ? -2.810 -2.677 11.282 1.00 98.69 94 ALA A C 1
ATOM 755 O O . ALA A 1 94 ? -1.893 -3.033 10.545 1.00 98.69 94 ALA A O 1
ATOM 756 N N . ILE A 1 95 ? -3.753 -1.815 10.872 1.00 98.75 95 ILE A N 1
ATOM 757 C CA . ILE A 1 95 ? -3.765 -1.234 9.516 1.00 98.75 95 ILE A CA 1
ATOM 758 C C . ILE A 1 95 ? -2.545 -0.335 9.286 1.00 98.75 95 ILE A C 1
ATOM 760 O O . ILE A 1 95 ? -1.905 -0.446 8.242 1.00 98.75 95 ILE A O 1
ATOM 764 N N . ARG A 1 96 ? -2.187 0.529 10.248 1.00 98.62 96 ARG A N 1
ATOM 765 C CA . ARG A 1 96 ? -0.983 1.376 10.132 1.00 98.62 96 ARG A CA 1
ATOM 766 C C . ARG A 1 96 ? 0.282 0.539 9.990 1.00 98.62 96 ARG A C 1
ATOM 768 O O . ARG A 1 96 ? 1.101 0.805 9.117 1.00 98.62 96 ARG A O 1
ATOM 775 N N . THR A 1 97 ? 0.411 -0.498 10.813 1.00 98.69 97 THR A N 1
ATOM 776 C CA . THR A 1 97 ? 1.548 -1.423 10.766 1.00 98.69 97 THR A CA 1
ATOM 777 C C . THR A 1 97 ? 1.610 -2.149 9.422 1.00 98.69 97 THR A C 1
ATOM 779 O O . THR A 1 97 ? 2.672 -2.201 8.806 1.00 98.69 97 THR A O 1
ATOM 782 N N . ALA A 1 98 ? 0.476 -2.654 8.923 1.00 98.69 98 ALA A N 1
ATOM 783 C CA . ALA A 1 98 ? 0.402 -3.301 7.615 1.00 98.69 98 ALA A CA 1
ATOM 784 C C . ALA A 1 98 ? 0.783 -2.344 6.471 1.00 98.69 98 ALA A C 1
ATOM 786 O O . ALA A 1 98 ? 1.581 -2.722 5.619 1.00 98.69 98 ALA A O 1
ATOM 787 N N . SER A 1 99 ? 0.298 -1.095 6.497 1.00 98.69 99 SER A N 1
ATOM 788 C CA . SER A 1 99 ? 0.668 -0.052 5.526 1.00 98.69 99 SER A CA 1
ATOM 789 C C . SER A 1 99 ? 2.174 0.206 5.534 1.00 98.69 99 SER A C 1
ATOM 791 O O . SER A 1 99 ? 2.812 0.140 4.490 1.00 98.69 99 SER A O 1
ATOM 793 N N . ASN A 1 100 ? 2.775 0.418 6.710 1.00 98.75 100 ASN A N 1
ATOM 794 C CA . ASN A 1 100 ? 4.218 0.660 6.833 1.00 98.75 100 ASN A CA 1
ATOM 795 C C . ASN A 1 100 ? 5.053 -0.519 6.298 1.00 98.75 100 ASN A C 1
ATOM 797 O O . ASN A 1 100 ? 6.075 -0.324 5.633 1.00 98.75 100 ASN A O 1
ATOM 801 N N . ASN A 1 101 ? 4.613 -1.750 6.570 1.00 98.81 101 ASN A N 1
ATOM 802 C CA . ASN A 1 101 ? 5.264 -2.952 6.054 1.00 98.81 101 ASN A CA 1
ATOM 803 C C . ASN A 1 101 ? 5.142 -3.043 4.527 1.00 98.81 101 ASN A C 1
ATOM 805 O O . ASN A 1 101 ? 6.126 -3.356 3.860 1.00 98.81 101 ASN A O 1
ATOM 809 N N . ALA A 1 102 ? 3.972 -2.721 3.973 1.00 98.69 102 ALA A N 1
ATOM 810 C CA . ALA A 1 102 ? 3.735 -2.690 2.534 1.00 98.69 102 ALA A CA 1
ATOM 811 C C . ALA A 1 102 ? 4.598 -1.627 1.832 1.00 98.69 102 ALA A C 1
ATOM 813 O O . ALA A 1 102 ? 5.225 -1.916 0.817 1.00 98.69 102 ALA A O 1
ATOM 814 N N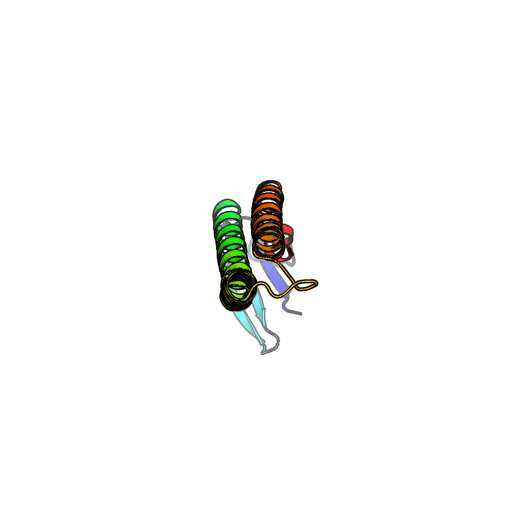 . GLU A 1 103 ? 4.724 -0.427 2.405 1.00 98.62 103 GLU A N 1
ATOM 815 C CA . GLU A 1 103 ? 5.629 0.615 1.901 1.00 98.62 103 GLU A CA 1
ATOM 816 C C . GLU A 1 103 ? 7.090 0.152 1.889 1.00 98.62 103 GLU A C 1
ATOM 818 O O . GLU A 1 103 ? 7.824 0.382 0.927 1.00 98.62 103 GLU A O 1
ATOM 823 N N . THR A 1 104 ? 7.517 -0.531 2.952 1.00 98.69 104 THR A N 1
ATOM 824 C CA . THR A 1 104 ? 8.866 -1.104 3.040 1.00 98.69 104 THR A CA 1
ATOM 825 C C . THR A 1 104 ? 9.075 -2.178 1.973 1.00 98.69 104 THR A C 1
ATOM 827 O O . THR A 1 104 ? 10.116 -2.193 1.317 1.00 98.69 104 THR A O 1
ATOM 830 N N . ALA A 1 105 ? 8.077 -3.038 1.755 1.00 98.56 105 ALA A N 1
ATOM 831 C CA . ALA A 1 105 ? 8.120 -4.070 0.728 1.00 98.56 105 ALA A CA 1
ATOM 832 C C . ALA A 1 105 ? 8.218 -3.465 -0.681 1.00 98.56 105 ALA A C 1
ATOM 834 O O . ALA A 1 105 ? 9.103 -3.861 -1.431 1.00 98.56 105 ALA A O 1
ATOM 835 N N . VAL A 1 106 ? 7.406 -2.451 -1.010 1.00 98.50 106 VAL A N 1
ATOM 836 C CA . VAL A 1 106 ? 7.475 -1.736 -2.302 1.00 98.50 106 VAL A CA 1
ATOM 837 C C . VAL A 1 106 ? 8.852 -1.115 -2.529 1.00 98.50 106 VAL A C 1
ATOM 839 O O . VAL A 1 106 ? 9.410 -1.222 -3.621 1.00 98.50 106 VAL A O 1
ATOM 842 N N . ASN A 1 107 ? 9.442 -0.506 -1.500 1.00 98.06 107 ASN A N 1
ATOM 843 C CA . ASN A 1 107 ? 10.778 0.079 -1.610 1.00 98.06 107 ASN A CA 1
ATOM 844 C C . ASN A 1 107 ? 11.871 -0.958 -1.910 1.00 98.06 107 ASN A C 1
ATOM 846 O O . ASN A 1 107 ? 12.871 -0.608 -2.541 1.00 98.06 107 ASN A O 1
ATOM 850 N N . ALA A 1 108 ? 11.675 -2.219 -1.516 1.00 98.12 108 ALA A N 1
ATOM 851 C CA . ALA A 1 108 ? 12.604 -3.313 -1.786 1.00 98.12 108 ALA A CA 1
ATOM 852 C C . ALA A 1 108 ? 12.478 -3.907 -3.204 1.00 98.12 108 ALA A C 1
ATOM 854 O O . ALA A 1 108 ? 13.386 -4.614 -3.638 1.00 98.12 108 ALA A O 1
ATOM 855 N N . LEU A 1 109 ? 11.393 -3.621 -3.933 1.00 97.88 109 LEU A N 1
ATOM 856 C CA . LEU A 1 109 ? 11.187 -4.119 -5.297 1.00 97.88 109 LEU A CA 1
ATOM 857 C C . LEU A 1 109 ? 12.141 -3.443 -6.288 1.00 97.88 109 LEU A C 1
ATOM 859 O O . LEU A 1 109 ? 12.545 -2.289 -6.099 1.00 97.88 109 LEU A O 1
ATOM 863 N N . THR A 1 110 ? 12.503 -4.157 -7.355 1.00 95.62 110 THR A N 1
ATOM 864 C CA . THR A 1 110 ? 13.496 -3.672 -8.335 1.00 95.62 110 THR A CA 1
ATOM 865 C C . THR A 1 110 ? 12.978 -3.615 -9.766 1.00 95.62 110 THR A C 1
ATOM 867 O O . THR A 1 110 ? 13.622 -2.990 -10.606 1.00 95.62 110 THR A O 1
ATOM 870 N N . SER A 1 111 ? 11.807 -4.193 -10.042 1.00 94.44 111 SER A N 1
ATOM 871 C CA . SER A 1 111 ? 11.194 -4.174 -11.371 1.00 94.44 111 SER A CA 1
ATOM 872 C C . SER A 1 111 ? 9.845 -3.453 -11.396 1.00 94.44 111 SER A C 1
ATOM 874 O O . SER A 1 111 ? 9.104 -3.428 -10.412 1.00 94.44 111 SER A O 1
ATOM 876 N N . ALA A 1 112 ? 9.520 -2.871 -12.553 1.00 93.56 112 ALA A N 1
ATOM 877 C CA . ALA A 1 112 ? 8.237 -2.211 -12.783 1.00 93.56 112 ALA A CA 1
ATOM 878 C C . ALA A 1 112 ? 7.056 -3.190 -12.654 1.00 93.56 112 ALA A C 1
ATOM 880 O O . ALA A 1 112 ? 6.037 -2.843 -12.055 1.00 93.56 112 ALA A O 1
ATOM 881 N N . ASP A 1 113 ? 7.212 -4.419 -13.151 1.00 93.06 113 ASP A N 1
ATOM 882 C CA . ASP A 1 113 ? 6.180 -5.457 -13.075 1.00 93.06 113 ASP A CA 1
ATOM 883 C C . ASP A 1 113 ? 5.873 -5.825 -11.619 1.00 93.06 113 ASP A C 1
ATOM 885 O O . ASP A 1 113 ? 4.715 -5.781 -11.215 1.00 93.06 113 ASP A O 1
ATOM 889 N N . GLU A 1 114 ? 6.897 -6.073 -10.792 1.00 96.69 114 GLU A N 1
ATOM 890 C CA . GLU A 1 114 ? 6.696 -6.360 -9.365 1.00 96.69 114 GLU A CA 1
ATOM 891 C C . GLU A 1 114 ? 5.980 -5.212 -8.644 1.00 96.69 114 GLU A C 1
ATOM 893 O O . GLU A 1 114 ? 5.101 -5.459 -7.821 1.00 96.69 114 GLU A O 1
ATOM 898 N N . ILE A 1 115 ? 6.346 -3.956 -8.935 1.00 9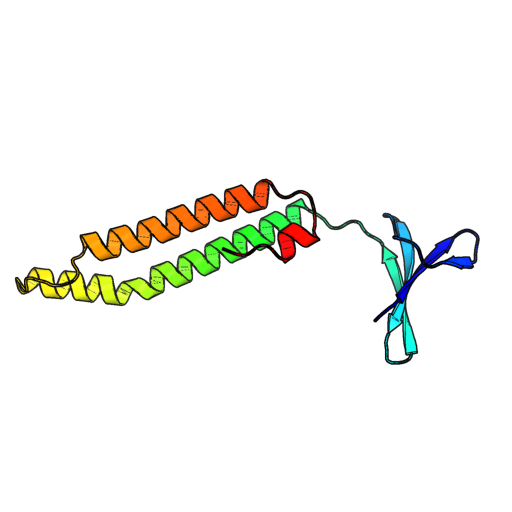7.69 115 ILE A N 1
ATOM 899 C CA . ILE A 1 115 ? 5.744 -2.779 -8.289 1.00 97.69 115 ILE A CA 1
ATOM 900 C C . ILE A 1 115 ? 4.274 -2.631 -8.687 1.00 97.69 115 ILE A C 1
ATOM 902 O O . ILE A 1 115 ? 3.428 -2.341 -7.838 1.00 97.69 115 ILE A O 1
ATOM 906 N N . THR A 1 116 ? 3.967 -2.814 -9.971 1.00 93.75 116 THR A N 1
ATOM 907 C CA . THR A 1 116 ? 2.608 -2.640 -10.500 1.00 93.75 116 THR A CA 1
ATOM 908 C C . THR A 1 116 ? 1.673 -3.779 -10.102 1.00 93.75 116 THR A C 1
ATOM 910 O O . THR A 1 116 ? 0.488 -3.525 -9.894 1.00 93.75 116 THR A O 1
ATOM 913 N N . SER A 1 117 ? 2.190 -4.998 -9.915 1.00 95.81 117 SER A N 1
ATOM 914 C CA . SER A 1 117 ? 1.414 -6.153 -9.447 1.00 95.81 117 SER A CA 1
ATOM 915 C C . SER A 1 117 ? 1.417 -6.346 -7.925 1.00 95.81 117 SER A C 1
ATOM 917 O O . SER A 1 117 ? 0.840 -7.317 -7.443 1.00 95.81 117 SER A O 1
ATOM 919 N N . PHE A 1 118 ? 2.107 -5.499 -7.155 1.00 97.69 118 PHE A N 1
ATOM 920 C CA . PHE A 1 118 ? 2.218 -5.647 -5.699 1.00 97.69 118 PHE A CA 1
ATOM 921 C C . PHE A 1 118 ? 0.854 -5.488 -5.014 1.00 97.69 118 PHE A C 1
ATOM 923 O O . PHE A 1 118 ? 0.180 -4.495 -5.260 1.00 97.69 118 PHE A O 1
ATOM 930 N N . GLU A 1 119 ? 0.478 -6.372 -4.088 1.00 95.31 119 GLU A N 1
ATOM 931 C CA . GLU A 1 119 ? -0.781 -6.326 -3.316 1.00 95.31 119 GLU A CA 1
ATOM 932 C C . GLU A 1 119 ? -0.521 -6.360 -1.796 1.00 95.31 119 GLU A C 1
ATOM 934 O O . GLU A 1 119 ? 0.526 -6.852 -1.368 1.00 95.31 119 GLU A O 1
ATOM 939 N N . TRP A 1 120 ? -1.452 -5.827 -0.980 1.00 95.88 120 TRP A N 1
ATOM 940 C CA . TRP A 1 120 ? -1.303 -5.715 0.484 1.00 95.88 120 TRP A CA 1
ATOM 941 C C . TRP A 1 120 ? -2.617 -5.736 1.300 1.00 95.88 120 TRP A C 1
ATOM 943 O O . TRP A 1 120 ? -3.684 -5.262 0.831 1.00 95.88 120 TRP A O 1
#